Protein AF-A0A529K2Z7-F1 (afdb_monomer_lite)

pLDDT: mean 95.53, std 3.42, range [77.75, 98.62]

Secondary structure (DSSP, 8-state):
-HHHHHHS---GGG-SEEEE---TTSS--SHHHHHHGGGGHHHHHHHHHHHHTTSEEEEEEE-SS-S--TTSS-PBP-TT----TTBS--GGGGSHHHHHHHHHHHHHHGGG--SEEEES-SSSTT-

Foldseek 3Di:
DLVCCLVPPDPLVPDQADEEEDEQQQPWQDLVSSLCVLVCLLVSLVSCCVRNPPHAYEYDQYFNAACADPPDDGFDDDPPQDRHRRYNAHPPQPHVSLVVSVVSNCVSCVVSPHPYYRYFDPDDRRD

Structure (mmCIF, N/CA/C/O backbone):
data_AF-A0A529K2Z7-F1
#
_entry.id   AF-A0A529K2Z7-F1
#
loop_
_atom_site.group_PDB
_atom_site.id
_atom_site.type_symbol
_atom_site.label_atom_id
_atom_site.label_alt_id
_atom_site.label_comp_id
_atom_site.label_asym_id
_atom_site.label_entity_id
_atom_site.label_seq_id
_atom_site.pdbx_PDB_ins_code
_atom_site.Cartn_x
_atom_site.Cartn_y
_atom_site.Cartn_z
_atom_site.occupancy
_atom_site.B_iso_or_equiv
_atom_site.auth_seq_id
_atom_site.auth_comp_id
_atom_site.auth_asym_id
_atom_site.auth_atom_id
_atom_site.pdbx_PDB_model_num
ATOM 1 N N . TYR A 1 1 ? -7.316 1.464 -3.387 1.00 91.75 1 TYR A N 1
ATOM 2 C CA . TYR A 1 1 ? -6.305 2.508 -3.127 1.00 91.75 1 TYR A CA 1
ATOM 3 C C . TYR A 1 1 ? -6.781 3.443 -2.036 1.00 91.75 1 TYR A C 1
ATOM 5 O O . TYR A 1 1 ? -7.942 3.838 -2.078 1.00 91.75 1 TYR A O 1
ATOM 13 N N . PHE A 1 2 ? -5.905 3.813 -1.095 1.00 96.06 2 PHE A N 1
ATOM 14 C CA . PHE A 1 2 ? -6.251 4.741 -0.007 1.00 96.06 2 PHE A CA 1
ATOM 15 C C . PHE A 1 2 ? -6.815 6.081 -0.505 1.00 96.06 2 PHE A C 1
ATOM 17 O O . PHE A 1 2 ? -7.771 6.579 0.075 1.00 96.06 2 PHE A O 1
ATOM 24 N N . THR A 1 3 ? -6.290 6.638 -1.601 1.00 94.62 3 THR A N 1
ATOM 25 C CA . THR A 1 3 ? -6.767 7.920 -2.149 1.00 94.62 3 THR A CA 1
ATOM 26 C C . THR A 1 3 ? -8.273 7.922 -2.416 1.00 94.62 3 THR A C 1
ATOM 28 O O . THR A 1 3 ? -8.958 8.869 -2.041 1.00 94.62 3 THR A O 1
ATOM 31 N N . GLU A 1 4 ? -8.804 6.843 -2.995 1.00 93.88 4 GLU A N 1
ATOM 32 C CA . GLU A 1 4 ? -10.239 6.718 -3.261 1.00 93.88 4 GLU A CA 1
ATOM 33 C C . GLU A 1 4 ? -11.035 6.490 -1.975 1.00 93.88 4 GLU A C 1
ATOM 35 O O . GLU A 1 4 ? -12.067 7.127 -1.798 1.00 93.88 4 GLU A O 1
ATOM 40 N N . LEU A 1 5 ? -10.526 5.674 -1.042 1.00 95.25 5 LEU A N 1
ATOM 41 C CA . LEU A 1 5 ? -11.146 5.490 0.278 1.00 95.25 5 LEU A CA 1
ATOM 42 C C . LEU A 1 5 ? -11.254 6.822 1.044 1.00 95.25 5 LEU A C 1
ATOM 44 O O . LEU A 1 5 ? -12.271 7.106 1.669 1.00 95.25 5 LEU A O 1
ATOM 48 N N . ASN A 1 6 ? -10.216 7.659 0.974 1.00 96.44 6 ASN A N 1
ATOM 49 C CA . ASN A 1 6 ? -10.177 8.951 1.652 1.00 96.44 6 ASN A CA 1
ATOM 50 C C . ASN A 1 6 ? -11.123 9.982 1.007 1.00 96.44 6 ASN A C 1
ATOM 52 O O . ASN A 1 6 ? -11.694 10.812 1.716 1.00 96.44 6 ASN A O 1
ATOM 56 N N . ARG A 1 7 ? -11.297 9.928 -0.323 1.00 95.06 7 ARG A N 1
ATOM 57 C CA . ARG A 1 7 ? -12.145 10.855 -1.096 1.00 95.06 7 ARG A CA 1
ATOM 58 C C . ARG A 1 7 ? -13.623 10.454 -1.126 1.00 95.06 7 ARG A C 1
ATOM 60 O O . ARG A 1 7 ? -14.478 11.330 -1.092 1.00 95.06 7 ARG A O 1
ATOM 67 N N . LYS A 1 8 ? -13.928 9.155 -1.200 1.00 93.19 8 LYS A N 1
ATOM 68 C CA . LYS A 1 8 ? -15.283 8.600 -1.384 1.00 93.19 8 LYS A CA 1
ATOM 69 C C . LYS A 1 8 ? -15.732 7.861 -0.128 1.00 93.19 8 LYS A C 1
ATOM 71 O O . LYS A 1 8 ? -15.855 6.638 -0.107 1.00 93.19 8 LYS A O 1
ATOM 76 N N . ARG A 1 9 ? -15.920 8.624 0.945 1.00 93.00 9 ARG A N 1
ATOM 77 C CA . ARG A 1 9 ? -16.302 8.094 2.257 1.00 93.00 9 ARG A CA 1
ATOM 78 C C . ARG A 1 9 ? -17.748 7.607 2.221 1.00 93.00 9 ARG A C 1
ATOM 80 O O . ARG A 1 9 ? -18.604 8.244 1.615 1.00 93.00 9 ARG A O 1
ATOM 87 N N . VAL A 1 10 ? -18.005 6.506 2.911 1.00 92.69 10 VAL A N 1
ATOM 88 C CA . VAL A 1 10 ? -19.347 5.952 3.122 1.00 92.69 10 VAL A CA 1
ATOM 89 C C . VAL A 1 10 ? -19.628 5.891 4.627 1.00 92.69 10 VAL A C 1
ATOM 91 O O . VAL A 1 10 ? -18.668 5.883 5.405 1.00 92.69 10 VAL A O 1
ATOM 94 N N . PRO A 1 11 ? -20.900 5.860 5.063 1.00 93.81 11 PRO A N 1
ATOM 95 C CA . PRO A 1 11 ? -21.232 5.737 6.481 1.00 93.81 11 PRO A CA 1
ATOM 96 C C . PRO A 1 11 ? -20.594 4.488 7.102 1.00 93.81 11 PRO A C 1
ATOM 98 O O . PRO A 1 11 ? -20.820 3.371 6.638 1.00 93.81 11 PRO A O 1
ATOM 101 N N . ALA A 1 12 ? -19.792 4.677 8.154 1.00 93.75 12 ALA A N 1
ATOM 102 C CA . ALA A 1 12 ? -19.023 3.598 8.774 1.00 93.75 12 ALA A CA 1
ATOM 103 C C . ALA A 1 12 ? -19.919 2.518 9.402 1.00 93.75 12 ALA A C 1
ATOM 105 O O . ALA A 1 12 ? -19.551 1.344 9.409 1.00 93.75 12 ALA A O 1
ATOM 106 N N . ASP A 1 13 ? -21.099 2.893 9.898 1.00 94.38 13 ASP A N 1
ATOM 107 C CA . ASP A 1 13 ? -22.022 1.986 10.591 1.00 94.38 13 ASP A CA 1
ATOM 108 C C . ASP A 1 13 ? -22.549 0.857 9.700 1.00 94.38 13 ASP A C 1
ATOM 110 O O . ASP A 1 13 ? -22.906 -0.198 10.210 1.00 94.38 13 ASP A O 1
ATOM 114 N N . LEU A 1 14 ? -22.505 1.039 8.377 1.00 95.38 14 LEU A N 1
ATOM 115 C CA . LEU A 1 14 ? -22.924 0.045 7.385 1.00 95.38 14 LEU A CA 1
ATOM 116 C C . LEU A 1 14 ? -21.808 -0.932 6.982 1.00 95.38 14 LEU A C 1
ATOM 118 O O . LEU A 1 14 ? -22.037 -1.811 6.156 1.00 95.38 14 LEU A O 1
ATOM 122 N N . LEU A 1 15 ? -20.591 -0.749 7.501 1.00 96.69 15 LEU A N 1
ATOM 123 C CA . LEU A 1 15 ? -19.429 -1.562 7.151 1.00 96.69 15 LEU A CA 1
ATOM 124 C C . LEU A 1 15 ? -19.090 -2.550 8.267 1.00 96.69 15 LEU A C 1
ATOM 126 O O . LEU A 1 15 ? -18.946 -2.148 9.427 1.00 96.69 15 LEU A O 1
ATOM 130 N N . ASP A 1 16 ? -18.843 -3.805 7.898 1.00 96.81 16 ASP A N 1
ATOM 131 C CA . ASP A 1 16 ? -18.233 -4.798 8.791 1.00 96.81 16 ASP A CA 1
ATOM 132 C C . ASP A 1 16 ? -16.738 -4.509 8.996 1.00 96.81 16 ASP A C 1
ATOM 134 O O . ASP A 1 16 ? -16.213 -4.597 10.105 1.00 96.81 16 ASP A O 1
ATOM 138 N N . PHE A 1 17 ? -16.050 -4.104 7.925 1.00 97.31 17 PHE A N 1
ATOM 139 C CA . PHE A 1 17 ? -14.642 -3.715 7.939 1.00 97.31 17 PHE A CA 1
ATOM 140 C C . PHE A 1 17 ? -14.333 -2.680 6.853 1.00 97.31 17 PHE A C 1
ATOM 142 O O . PHE A 1 17 ? -15.054 -2.534 5.865 1.00 97.31 17 PHE A O 1
ATOM 149 N N . VAL A 1 18 ? -13.214 -1.980 7.017 1.00 97.69 18 VAL A N 1
ATOM 150 C CA . VAL A 1 18 ? -12.629 -1.087 6.018 1.00 97.69 18 VAL A CA 1
ATOM 151 C C . VAL A 1 18 ? -11.339 -1.687 5.477 1.00 97.69 18 VAL A C 1
ATOM 153 O O . VAL A 1 18 ? -10.526 -2.254 6.213 1.00 97.69 18 VAL A O 1
ATOM 156 N N . THR A 1 19 ? -11.129 -1.549 4.169 1.00 97.50 19 THR A N 1
ATOM 157 C CA . THR A 1 19 ? -9.881 -1.968 3.544 1.00 97.50 19 THR A CA 1
ATOM 158 C C . THR A 1 19 ? -9.424 -1.042 2.434 1.00 97.50 19 THR A C 1
ATOM 160 O O . THR A 1 19 ? -10.213 -0.368 1.771 1.00 97.50 19 THR A O 1
ATOM 163 N N . HIS A 1 20 ? -8.114 -1.013 2.227 1.00 97.12 20 HIS A N 1
ATOM 164 C CA . HIS A 1 20 ? -7.491 -0.433 1.051 1.00 97.12 20 HIS A CA 1
ATOM 165 C C . HIS A 1 20 ? -6.169 -1.142 0.761 1.00 97.12 20 HIS A C 1
ATOM 167 O O . HIS A 1 20 ? -5.693 -1.970 1.529 1.00 97.12 20 HIS A O 1
ATOM 173 N N . CYS A 1 21 ? -5.567 -0.787 -0.364 1.00 96.00 21 CYS A N 1
ATOM 174 C CA . CYS A 1 21 ? -4.220 -1.184 -0.724 1.00 96.00 21 CYS A CA 1
ATOM 175 C C . CYS A 1 21 ? -3.407 0.051 -1.113 1.00 96.00 21 CYS A C 1
ATOM 177 O O . CYS A 1 21 ? -3.959 1.127 -1.400 1.00 96.00 21 CYS A O 1
ATOM 179 N N . THR A 1 22 ? -2.098 -0.140 -1.177 1.00 96.06 22 THR A N 1
ATOM 180 C CA . THR A 1 22 ? -1.126 0.839 -1.657 1.00 96.06 22 THR A CA 1
ATOM 181 C C . THR A 1 22 ? -0.324 0.244 -2.816 1.00 96.06 22 THR A C 1
ATOM 183 O O . THR A 1 22 ? -0.258 -0.972 -2.998 1.00 96.06 22 THR A O 1
ATOM 186 N N . CYS A 1 23 ? 0.259 1.122 -3.626 1.00 96.06 23 CYS A N 1
ATOM 187 C CA . CYS A 1 23 ? 1.206 0.775 -4.677 1.00 96.06 23 CYS A CA 1
ATOM 188 C C . CYS A 1 23 ? 2.270 1.877 -4.687 1.00 96.06 23 CYS A C 1
ATOM 190 O O . CYS A 1 23 ? 1.903 3.046 -4.840 1.00 96.06 23 CYS A O 1
ATOM 192 N N . PRO A 1 24 ? 3.556 1.559 -4.491 1.00 97.19 24 PRO A N 1
ATOM 193 C CA . PRO A 1 24 ? 4.589 2.574 -4.349 1.00 97.19 24 PRO A CA 1
ATOM 194 C C . PRO A 1 24 ? 5.023 3.176 -5.691 1.00 97.19 24 PRO A C 1
ATOM 196 O O . PRO A 1 24 ? 5.677 4.212 -5.692 1.00 97.19 24 PRO A O 1
ATOM 199 N N . ILE A 1 25 ? 4.637 2.577 -6.829 1.00 97.12 25 ILE A N 1
ATOM 200 C CA . ILE A 1 25 ? 5.073 3.021 -8.161 1.00 97.12 25 ILE A CA 1
ATOM 201 C C . ILE A 1 25 ? 4.050 3.870 -8.926 1.00 97.12 25 ILE A C 1
ATOM 203 O O . ILE A 1 25 ? 4.078 3.912 -10.151 1.00 97.12 25 ILE A O 1
ATOM 207 N N . VAL A 1 26 ? 3.105 4.537 -8.255 1.00 95.62 26 VAL A N 1
ATOM 208 C CA . VAL A 1 26 ? 2.082 5.344 -8.959 1.00 95.62 26 VAL A CA 1
ATOM 209 C C . VAL A 1 26 ? 2.714 6.505 -9.744 1.00 95.62 26 VAL A C 1
ATOM 211 O O . VAL A 1 26 ? 2.277 6.785 -10.856 1.00 95.62 26 VAL A O 1
ATOM 214 N N . HIS A 1 27 ? 3.746 7.156 -9.194 1.00 94.38 27 HIS A N 1
ATOM 215 C CA . HIS A 1 27 ? 4.348 8.367 -9.778 1.00 94.38 27 HIS A CA 1
ATOM 216 C C . HIS A 1 27 ? 5.824 8.210 -10.166 1.00 94.38 27 HIS A C 1
ATOM 218 O O . HIS A 1 27 ? 6.246 8.757 -11.180 1.00 94.38 27 HIS A O 1
ATOM 224 N N . ALA A 1 28 ? 6.595 7.447 -9.393 1.00 97.62 28 ALA A N 1
ATOM 225 C CA . ALA A 1 28 ? 8.019 7.194 -9.605 1.00 97.62 28 ALA A CA 1
ATOM 226 C C . ALA A 1 28 ? 8.316 5.710 -9.373 1.00 97.62 28 ALA A C 1
ATOM 228 O O . ALA A 1 28 ? 7.521 5.019 -8.747 1.00 97.62 28 ALA A O 1
ATOM 229 N N . ALA A 1 29 ? 9.432 5.202 -9.892 1.00 97.69 29 ALA A N 1
ATOM 230 C CA . ALA A 1 29 ? 9.759 3.780 -9.786 1.00 97.69 29 ALA A CA 1
ATOM 231 C C . ALA A 1 29 ? 11.233 3.501 -9.473 1.00 97.69 29 ALA A C 1
ATOM 233 O O . ALA A 1 29 ? 11.620 2.334 -9.458 1.00 97.69 29 ALA A O 1
ATOM 234 N N . ASP A 1 30 ? 12.056 4.513 -9.195 1.00 97.81 30 ASP A N 1
ATOM 235 C CA . ASP A 1 30 ? 13.396 4.291 -8.651 1.00 97.81 30 ASP A CA 1
ATOM 236 C C . ASP A 1 30 ? 13.332 3.675 -7.237 1.00 97.81 30 ASP A C 1
ATOM 238 O O . ASP A 1 30 ? 12.270 3.575 -6.618 1.00 97.81 30 ASP A O 1
ATOM 242 N N . ASP A 1 31 ? 14.464 3.175 -6.750 1.00 98.06 31 ASP A N 1
ATOM 243 C CA . ASP A 1 31 ? 14.524 2.430 -5.488 1.00 98.06 31 ASP A CA 1
ATOM 244 C C . ASP A 1 31 ? 14.264 3.307 -4.267 1.00 98.06 31 ASP A C 1
ATOM 246 O O . ASP A 1 31 ? 13.580 2.872 -3.337 1.00 98.06 31 ASP A O 1
ATOM 250 N N . LEU A 1 32 ? 14.771 4.541 -4.282 1.00 98.25 32 LEU A N 1
ATOM 251 C CA . LEU A 1 32 ? 14.616 5.462 -3.166 1.00 98.25 32 LEU A CA 1
ATOM 252 C C . LEU A 1 32 ? 13.150 5.871 -3.022 1.00 98.25 32 LEU A C 1
ATOM 254 O O . LEU A 1 32 ? 12.588 5.712 -1.938 1.00 98.25 32 LEU A O 1
ATOM 258 N N . SER A 1 33 ? 12.508 6.278 -4.120 1.00 98.25 33 SER A N 1
ATOM 259 C CA . SER A 1 33 ? 11.088 6.651 -4.130 1.00 98.25 33 SER A CA 1
ATOM 260 C C . SER A 1 33 ? 10.190 5.522 -3.618 1.00 98.25 33 SER A C 1
ATOM 262 O O . SER A 1 33 ? 9.256 5.757 -2.847 1.00 98.25 33 SER A O 1
ATOM 264 N N . VAL A 1 34 ? 10.479 4.269 -3.995 1.00 98.38 34 VAL A N 1
ATOM 265 C CA . VAL A 1 34 ? 9.694 3.122 -3.519 1.00 98.38 34 VAL A CA 1
ATOM 266 C C . VAL A 1 34 ? 9.865 2.906 -2.017 1.00 98.38 34 VAL A C 1
ATOM 268 O O . VAL A 1 34 ? 8.867 2.685 -1.329 1.00 98.38 34 VAL A O 1
ATOM 271 N N . MET A 1 35 ? 11.080 3.004 -1.477 1.00 98.50 35 MET A N 1
ATOM 272 C CA . MET A 1 35 ? 11.295 2.855 -0.031 1.00 98.50 35 MET A CA 1
ATOM 273 C C . MET A 1 35 ? 10.695 4.016 0.771 1.00 98.50 35 MET A C 1
ATOM 275 O O . MET A 1 35 ? 10.094 3.781 1.819 1.00 98.50 35 MET A O 1
ATOM 279 N N . GLN A 1 36 ? 10.771 5.245 0.258 1.00 98.44 36 GLN A N 1
ATOM 280 C CA . GLN A 1 36 ? 10.180 6.430 0.892 1.00 98.44 36 GLN A CA 1
ATOM 281 C C . GLN A 1 36 ? 8.655 6.338 1.024 1.00 98.44 36 GLN A C 1
ATOM 283 O O . GLN A 1 36 ? 8.085 6.894 1.960 1.00 98.44 36 GLN A O 1
ATOM 288 N N . SER A 1 37 ? 7.975 5.563 0.168 1.00 98.00 37 SER A N 1
ATOM 289 C CA . SER A 1 37 ? 6.527 5.327 0.302 1.00 98.00 37 SER A CA 1
ATOM 290 C C . SER A 1 37 ? 6.115 4.762 1.674 1.00 98.00 37 SER A C 1
ATOM 292 O O . SER A 1 37 ? 4.986 4.985 2.118 1.00 98.00 37 SER A O 1
ATOM 294 N N . LEU A 1 38 ? 7.027 4.075 2.374 1.00 98.56 38 LEU A N 1
ATOM 295 C CA . LEU A 1 38 ? 6.793 3.532 3.714 1.00 98.56 38 LEU A CA 1
ATOM 296 C C . LEU A 1 38 ? 6.548 4.630 4.760 1.00 98.56 38 LEU A C 1
ATOM 298 O O .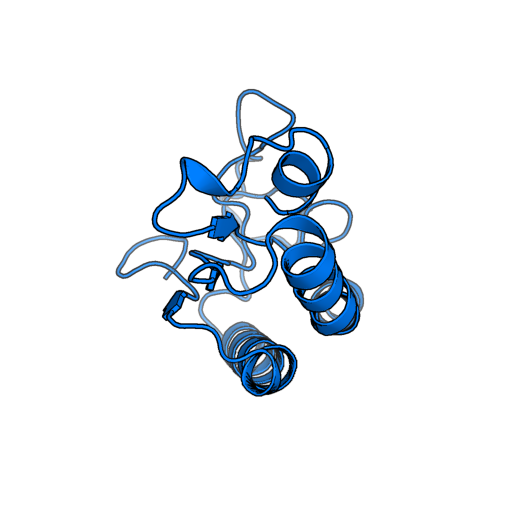 LEU A 1 38 ? 5.846 4.396 5.747 1.00 98.56 38 LEU A O 1
ATOM 302 N N . GLU A 1 39 ? 7.089 5.832 4.551 1.00 98.50 39 GLU A N 1
ATOM 303 C CA . GLU A 1 39 ? 6.929 6.969 5.464 1.00 98.50 39 GLU A CA 1
ATOM 304 C C . GLU A 1 39 ? 5.489 7.483 5.512 1.00 98.50 39 GLU A C 1
ATOM 306 O O . GLU A 1 39 ? 5.055 7.996 6.541 1.00 98.50 39 GLU A O 1
ATOM 311 N N . ALA A 1 40 ? 4.715 7.278 4.443 1.00 98.19 40 ALA A N 1
ATOM 312 C CA . ALA A 1 40 ? 3.316 7.685 4.388 1.00 98.19 40 ALA A CA 1
ATOM 313 C C . ALA A 1 40 ? 2.386 6.763 5.198 1.00 98.19 40 ALA A C 1
ATOM 315 O O . ALA A 1 40 ? 1.285 7.175 5.571 1.00 98.19 40 ALA A O 1
ATOM 316 N N . LEU A 1 41 ? 2.794 5.517 5.474 1.00 98.56 41 LEU A N 1
ATOM 317 C CA . LEU A 1 41 ? 1.908 4.494 6.042 1.00 98.56 41 LEU A CA 1
ATOM 318 C C . LEU A 1 41 ? 1.299 4.876 7.402 1.00 98.56 41 LEU A C 1
ATOM 320 O O . LEU A 1 41 ? 0.086 4.709 7.534 1.00 98.56 41 LEU A O 1
ATOM 324 N N . PRO A 1 42 ? 2.047 5.441 8.373 1.00 98.38 42 PRO A N 1
ATOM 325 C CA . PRO A 1 42 ? 1.463 5.870 9.646 1.00 98.38 42 PRO A CA 1
ATOM 326 C C . PRO A 1 42 ? 0.403 6.970 9.487 1.00 98.38 42 PRO A C 1
ATOM 328 O O . PRO A 1 42 ? -0.609 6.970 10.182 1.00 98.38 42 PRO A O 1
ATOM 331 N N . PHE A 1 43 ? 0.590 7.890 8.536 1.00 98.50 43 PHE A N 1
ATOM 332 C CA . PHE A 1 43 ? -0.378 8.959 8.264 1.00 98.50 43 PHE A CA 1
ATOM 333 C C . PHE A 1 43 ? -1.633 8.424 7.569 1.00 98.50 43 PHE A C 1
ATOM 335 O O . PHE A 1 43 ? -2.755 8.838 7.876 1.00 98.50 43 PHE A O 1
ATOM 342 N N . ILE A 1 44 ? -1.453 7.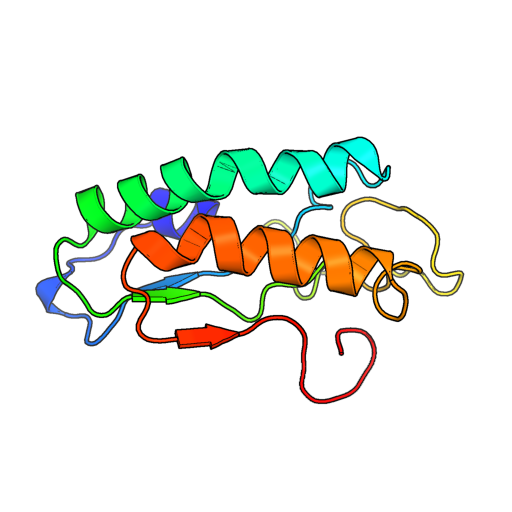467 6.656 1.00 98.50 44 ILE A N 1
ATOM 343 C CA . ILE A 1 44 ? -2.550 6.757 5.996 1.00 98.50 44 ILE A CA 1
ATOM 344 C C . ILE A 1 44 ? -3.390 6.010 7.036 1.00 98.50 44 ILE A C 1
ATOM 346 O O . ILE A 1 44 ? -4.612 6.155 7.059 1.00 98.50 44 ILE A O 1
ATOM 350 N N . THR A 1 45 ? -2.760 5.230 7.918 1.00 98.44 45 THR A N 1
ATOM 351 C CA . THR A 1 45 ? -3.486 4.452 8.927 1.00 98.44 45 THR A CA 1
ATOM 352 C C . THR A 1 45 ? -4.169 5.340 9.963 1.00 98.44 45 THR A C 1
ATOM 354 O O . THR A 1 45 ? -5.330 5.080 10.287 1.00 98.44 45 THR A O 1
ATOM 357 N N . ALA A 1 46 ? -3.522 6.423 10.404 1.00 98.31 46 ALA A N 1
ATOM 358 C CA . ALA A 1 46 ? -4.140 7.425 11.271 1.00 98.31 46 ALA A CA 1
ATOM 359 C C . ALA A 1 46 ? -5.375 8.064 10.616 1.00 98.31 46 ALA A C 1
ATOM 361 O O . ALA A 1 46 ? -6.414 8.201 11.258 1.00 98.31 46 ALA A O 1
ATOM 362 N N . SER A 1 47 ? -5.304 8.377 9.318 1.00 98.31 47 SER A N 1
ATOM 363 C CA . SER A 1 47 ? -6.442 8.927 8.573 1.00 98.31 47 SER A CA 1
ATOM 364 C C . SER A 1 47 ? -7.610 7.944 8.499 1.00 98.31 47 SER A C 1
ATOM 366 O O . SER A 1 47 ? -8.753 8.334 8.720 1.00 98.31 47 SER A O 1
ATOM 368 N N . VAL A 1 48 ? -7.347 6.657 8.236 1.00 98.00 48 VAL A N 1
ATOM 369 C CA . VAL A 1 48 ? -8.405 5.629 8.243 1.00 98.00 48 VAL A CA 1
ATOM 370 C C . VAL A 1 48 ? -9.068 5.544 9.618 1.00 98.00 48 VAL A C 1
ATOM 372 O O . VAL A 1 48 ? -10.294 5.510 9.688 1.00 98.00 48 VAL A O 1
ATOM 375 N N . ARG A 1 49 ? -8.287 5.577 10.705 1.00 97.06 49 ARG A N 1
ATOM 376 C CA . ARG A 1 49 ? -8.826 5.581 12.076 1.00 97.06 49 ARG A CA 1
ATOM 377 C C . ARG A 1 49 ? -9.640 6.835 12.381 1.00 97.06 49 ARG A C 1
ATOM 379 O O . ARG A 1 49 ? -10.695 6.723 12.989 1.00 97.06 49 ARG A O 1
ATOM 386 N N . ALA A 1 50 ? -9.209 8.003 11.918 1.00 97.25 50 ALA A N 1
ATOM 387 C CA . ALA A 1 50 ? -9.971 9.237 12.087 1.00 97.25 50 ALA A CA 1
ATOM 388 C C . ALA A 1 50 ? -11.317 9.210 11.336 1.00 97.25 50 ALA A C 1
ATOM 390 O O . ALA A 1 50 ? -12.289 9.793 11.805 1.00 97.25 50 ALA A O 1
ATOM 391 N N . ILE A 1 51 ? -11.385 8.536 10.183 1.00 96.69 51 ILE A N 1
ATOM 392 C CA . ILE A 1 51 ? -12.591 8.493 9.339 1.00 96.69 51 ILE A CA 1
ATOM 393 C C . ILE A 1 51 ? -13.560 7.384 9.770 1.00 96.69 51 ILE A C 1
ATOM 395 O O . ILE A 1 51 ? -14.766 7.607 9.798 1.00 96.69 51 ILE A O 1
ATOM 399 N N . PHE A 1 52 ? -13.050 6.190 10.078 1.00 97.19 52 PHE A N 1
ATOM 400 C CA . PHE A 1 52 ? -13.860 4.988 10.322 1.00 97.19 52 PHE A CA 1
ATOM 401 C C . PHE A 1 52 ? -13.799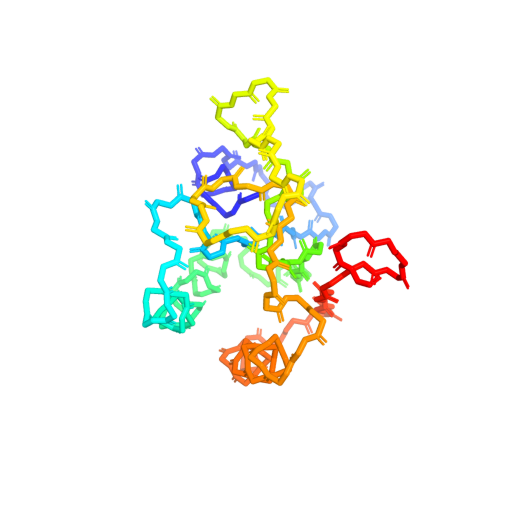 4.496 11.777 1.00 97.19 52 PHE A C 1
ATOM 403 O O . PHE A 1 52 ? -14.354 3.446 12.102 1.00 97.19 52 PHE A O 1
ATOM 410 N N . GLY A 1 53 ? -13.128 5.237 12.663 1.00 95.25 53 GLY A N 1
ATOM 411 C CA . GLY A 1 53 ? -13.051 4.939 14.089 1.00 95.25 53 GLY A CA 1
ATOM 412 C C . GLY A 1 53 ? -12.495 3.534 14.379 1.00 95.25 53 GLY A C 1
ATOM 413 O O . GLY A 1 53 ? -11.465 3.138 13.812 1.00 95.25 53 GLY A O 1
ATOM 414 N N . PRO A 1 54 ? -13.155 2.759 15.262 1.00 95.06 54 PRO A N 1
ATOM 415 C CA . PRO A 1 54 ? -12.681 1.445 15.685 1.00 95.06 54 PRO A CA 1
ATOM 416 C C . PRO A 1 54 ? -13.021 0.313 14.703 1.00 95.06 54 PRO A C 1
ATOM 418 O O . PRO A 1 54 ? -12.749 -0.842 15.024 1.00 95.06 54 PRO A O 1
ATOM 421 N N . LYS A 1 55 ? -13.605 0.600 13.526 1.00 97.25 55 LYS A N 1
ATOM 422 C CA . LYS A 1 55 ? -13.977 -0.437 12.550 1.00 97.25 55 LYS A CA 1
ATOM 423 C C . LYS A 1 55 ? -12.802 -1.363 12.240 1.00 97.25 55 LYS A C 1
ATOM 425 O O . LYS A 1 55 ? -11.640 -0.935 12.195 1.00 97.25 55 LYS A O 1
ATOM 430 N N . HIS A 1 56 ? -13.121 -2.636 12.015 1.00 97.75 56 HIS A N 1
ATOM 431 C CA . HIS A 1 56 ? -12.144 -3.632 11.601 1.00 97.75 56 HIS A CA 1
ATOM 432 C C . HIS A 1 56 ? -11.386 -3.125 10.379 1.00 97.75 56 HIS A C 1
ATOM 434 O O . HIS A 1 56 ? -11.988 -2.635 9.426 1.00 97.75 56 HIS A O 1
ATOM 440 N N . TYR A 1 57 ? -10.059 -3.173 10.434 1.00 98.12 57 TYR A N 1
ATOM 441 C CA . TYR A 1 57 ? -9.211 -2.501 9.460 1.00 98.12 57 TYR A CA 1
ATOM 442 C C . TYR A 1 57 ? -8.199 -3.478 8.878 1.00 98.12 57 TYR A C 1
ATOM 444 O O . TYR A 1 57 ? -7.397 -4.076 9.598 1.00 98.12 57 TYR A O 1
ATOM 452 N N . ARG A 1 58 ? -8.250 -3.623 7.554 1.00 98.50 58 ARG A N 1
ATOM 453 C CA . ARG A 1 58 ? -7.413 -4.526 6.766 1.00 98.50 58 ARG A CA 1
ATOM 454 C C . ARG A 1 58 ? -6.668 -3.757 5.686 1.00 98.50 58 ARG A C 1
ATOM 456 O O . ARG A 1 58 ? -7.201 -2.803 5.120 1.00 98.50 58 ARG A O 1
ATOM 463 N N . ILE A 1 59 ? -5.475 -4.206 5.326 1.00 98.38 59 ILE A N 1
ATOM 464 C CA . ILE A 1 59 ? -4.731 -3.661 4.188 1.00 98.38 59 ILE A CA 1
ATOM 465 C C . ILE A 1 59 ? -4.383 -4.788 3.225 1.00 98.38 59 ILE A C 1
ATOM 467 O O . ILE A 1 59 ? -3.772 -5.770 3.633 1.00 98.38 59 ILE A O 1
ATOM 471 N N . GLY A 1 60 ? -4.692 -4.603 1.944 1.00 96.12 60 GLY A N 1
ATOM 472 C CA . GLY A 1 60 ? -4.110 -5.387 0.864 1.00 96.12 60 GLY A CA 1
ATOM 473 C C . GLY A 1 60 ? -5.089 -5.853 -0.220 1.00 96.12 60 GLY A C 1
ATOM 474 O O . GLY A 1 60 ? -6.268 -5.500 -0.195 1.00 96.12 60 GLY A O 1
ATOM 475 N N . PRO A 1 61 ? -4.588 -6.621 -1.207 1.00 94.62 61 PRO A N 1
ATOM 476 C CA . PRO A 1 61 ? -3.167 -6.902 -1.422 1.00 94.62 61 PRO A CA 1
ATOM 477 C C . PRO A 1 61 ? -2.404 -5.637 -1.850 1.00 94.62 61 PRO A C 1
ATOM 479 O O . PRO A 1 61 ? -2.821 -4.954 -2.791 1.00 94.62 61 PRO A O 1
ATOM 482 N N . SER A 1 62 ? -1.309 -5.316 -1.153 1.00 96.50 62 SER A N 1
ATOM 483 C CA . SER A 1 62 ? -0.387 -4.230 -1.525 1.00 96.50 62 SER A CA 1
ATOM 484 C C . SER A 1 62 ? 0.881 -4.816 -2.141 1.00 96.50 62 SER A C 1
ATOM 486 O O . SER A 1 62 ? 1.466 -5.761 -1.610 1.00 96.50 62 SER A O 1
ATOM 488 N N . THR A 1 63 ? 1.292 -4.264 -3.279 1.00 96.56 63 THR A N 1
ATOM 489 C CA . THR A 1 63 ? 2.349 -4.808 -4.143 1.00 96.56 63 THR A CA 1
ATOM 490 C C . THR A 1 63 ? 3.216 -3.682 -4.692 1.00 96.56 63 THR A C 1
ATOM 492 O O . THR A 1 63 ? 2.749 -2.546 -4.793 1.00 96.56 63 THR A O 1
ATOM 495 N N . ILE A 1 64 ? 4.469 -3.979 -5.062 1.00 96.75 64 ILE A N 1
ATOM 496 C CA . ILE A 1 64 ? 5.332 -2.994 -5.730 1.00 96.75 64 ILE A CA 1
ATOM 497 C C . ILE A 1 64 ? 4.782 -2.705 -7.123 1.00 96.75 64 ILE A C 1
ATOM 499 O O . ILE A 1 64 ? 4.510 -1.552 -7.432 1.00 96.75 64 ILE A O 1
ATOM 503 N N . ALA A 1 65 ? 4.571 -3.743 -7.936 1.00 96.00 65 ALA A N 1
ATOM 504 C CA . ALA A 1 65 ? 3.927 -3.614 -9.236 1.00 96.00 65 ALA A CA 1
ATOM 505 C C . ALA A 1 65 ? 2.457 -3.214 -9.065 1.00 96.00 65 ALA A C 1
ATOM 507 O O . ALA A 1 65 ? 1.796 -3.580 -8.091 1.00 96.00 65 ALA A O 1
ATOM 508 N N . MET A 1 66 ? 1.927 -2.465 -10.022 1.00 95.62 66 MET A N 1
ATOM 509 C CA . MET A 1 66 ? 0.553 -1.992 -9.996 1.00 95.62 66 MET A CA 1
ATOM 510 C C . MET A 1 66 ? -0.396 -3.107 -10.447 1.00 95.62 66 MET A C 1
ATOM 512 O O . MET A 1 66 ? -0.403 -3.488 -11.612 1.00 95.62 66 MET A O 1
ATOM 516 N N . ARG A 1 67 ? -1.235 -3.604 -9.531 1.00 93.25 67 ARG A N 1
ATOM 517 C CA . ARG A 1 67 ? -2.240 -4.643 -9.835 1.00 93.25 67 ARG A CA 1
ATOM 518 C C . ARG A 1 67 ? -3.441 -4.113 -10.616 1.00 93.25 67 ARG A C 1
ATOM 520 O O . ARG A 1 67 ? -4.024 -4.813 -11.432 1.00 93.25 67 ARG A O 1
ATOM 527 N N . GLN A 1 68 ? -3.835 -2.879 -10.327 1.00 91.94 68 GLN A N 1
ATOM 528 C CA . GLN A 1 68 ? -4.974 -2.209 -10.945 1.00 91.94 68 GLN A CA 1
ATOM 529 C C . GLN A 1 68 ? -4.689 -0.715 -10.998 1.00 91.94 68 GLN A C 1
ATOM 531 O O . GLN A 1 68 ? -4.169 -0.163 -10.029 1.00 91.94 68 GLN A O 1
ATOM 536 N N . ASN A 1 69 ? -5.060 -0.055 -12.090 1.00 92.56 69 ASN A N 1
ATOM 537 C CA . ASN A 1 69 ? -4.994 1.395 -12.198 1.00 92.56 69 ASN A CA 1
ATOM 538 C C . ASN A 1 69 ? -6.327 2.003 -11.714 1.00 92.56 69 ASN A C 1
ATOM 540 O O . ASN A 1 69 ? -7.346 1.788 -12.363 1.00 92.56 69 ASN A O 1
ATOM 544 N N . PRO A 1 70 ? -6.371 2.741 -10.589 1.00 85.12 70 PRO A N 1
ATOM 545 C CA . PRO A 1 70 ? -7.612 3.349 -10.104 1.00 85.12 70 PRO A CA 1
ATOM 546 C 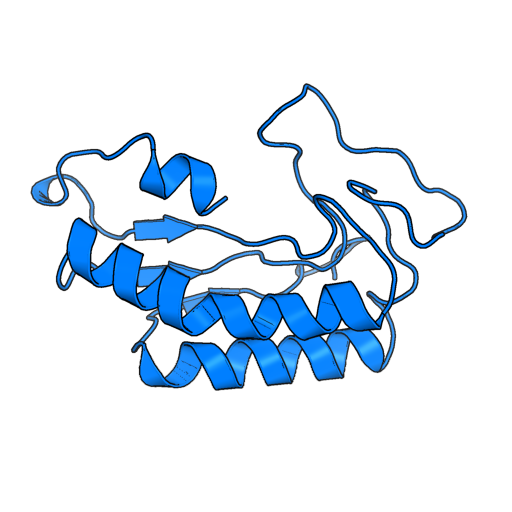C . PRO A 1 70 ? -8.020 4.595 -10.907 1.00 85.12 70 PRO A C 1
ATOM 548 O O . PRO A 1 70 ? -9.111 5.116 -10.699 1.00 85.12 70 PRO A O 1
ATOM 551 N N . TYR A 1 71 ? -7.148 5.082 -11.796 1.00 84.62 71 TYR A N 1
ATOM 552 C CA . TYR A 1 71 ? -7.313 6.334 -12.536 1.00 84.62 71 TYR A CA 1
ATOM 553 C C . TYR A 1 71 ? -7.395 6.130 -14.057 1.00 84.62 71 TYR A C 1
ATOM 555 O O . TYR A 1 71 ? -7.421 7.102 -14.805 1.00 84.62 71 TYR A O 1
ATOM 563 N N . GLY A 1 72 ? -7.408 4.886 -14.539 1.00 86.31 72 GLY A N 1
ATOM 564 C CA . GLY A 1 72 ? -7.443 4.572 -15.966 1.00 86.31 72 GLY A CA 1
ATOM 565 C C . GLY A 1 72 ? -7.874 3.132 -16.228 1.00 86.31 72 GLY A C 1
ATOM 566 O O . GLY A 1 72 ? -8.013 2.342 -15.300 1.00 86.31 72 GLY A O 1
ATOM 567 N N . GLY A 1 73 ? -8.080 2.784 -17.499 1.00 91.00 73 GLY A N 1
ATOM 568 C CA . GLY A 1 73 ? -8.615 1.470 -17.881 1.00 91.00 73 GLY A CA 1
ATOM 569 C C . GLY A 1 73 ? -7.644 0.295 -17.709 1.00 91.00 73 GLY A C 1
ATOM 570 O O . GLY A 1 73 ? -8.088 -0.844 -17.611 1.00 91.00 73 GLY A O 1
ATOM 571 N N . ALA A 1 74 ? -6.333 0.550 -17.661 1.00 92.94 74 ALA A N 1
ATOM 572 C CA . ALA A 1 74 ? -5.309 -0.487 -17.552 1.00 92.94 74 ALA A CA 1
ATOM 573 C C . ALA A 1 74 ? -4.031 0.021 -16.865 1.00 92.94 74 ALA A C 1
ATOM 575 O O . ALA A 1 74 ? -3.784 1.228 -16.756 1.00 92.94 74 ALA A O 1
ATOM 576 N N . THR A 1 75 ? -3.218 -0.923 -16.402 1.00 96.06 75 THR A N 1
ATOM 577 C CA . THR A 1 75 ? -1.831 -0.714 -15.968 1.00 96.06 75 THR A CA 1
ATOM 578 C C . THR A 1 75 ? -0.895 -0.750 -17.180 1.00 96.06 75 THR A C 1
ATOM 580 O O . THR A 1 75 ? -1.282 -1.197 -18.262 1.00 96.06 75 THR A O 1
ATOM 583 N N . LYS A 1 76 ? 0.334 -0.240 -17.044 1.00 96.00 76 LYS A N 1
ATOM 584 C CA . LYS A 1 76 ? 1.300 -0.254 -18.153 1.00 96.00 76 LYS A CA 1
ATOM 585 C C . LYS A 1 76 ? 1.925 -1.640 -18.285 1.00 96.00 76 LYS A C 1
ATOM 587 O O . LYS A 1 76 ? 2.472 -2.149 -17.311 1.00 96.00 76 LYS A O 1
ATOM 592 N N . ALA A 1 77 ? 1.900 -2.207 -19.489 1.00 95.88 77 ALA A N 1
ATOM 593 C CA . ALA A 1 77 ? 2.615 -3.443 -19.778 1.00 95.88 77 ALA A CA 1
ATOM 594 C C . ALA A 1 77 ? 4.127 -3.241 -19.600 1.00 95.88 77 ALA A C 1
ATOM 596 O O . ALA A 1 77 ? 4.691 -2.260 -20.093 1.00 95.88 77 ALA A O 1
ATOM 597 N N . ASN A 1 78 ? 4.788 -4.175 -18.919 1.00 96.44 78 ASN A N 1
ATOM 598 C CA . ASN A 1 78 ? 6.229 -4.111 -18.682 1.00 96.44 78 ASN A CA 1
ATOM 599 C C . ASN A 1 78 ? 6.914 -5.479 -18.873 1.00 96.44 78 ASN A C 1
ATOM 601 O O . ASN A 1 78 ? 7.405 -6.082 -17.910 1.00 96.44 78 ASN A O 1
ATOM 605 N N . PRO A 1 79 ? 6.962 -6.007 -20.113 1.00 95.38 79 PRO A N 1
ATOM 606 C CA . PRO A 1 79 ? 7.491 -7.346 -20.389 1.00 95.38 79 PRO A CA 1
ATOM 607 C C . PRO A 1 79 ? 8.970 -7.497 -20.005 1.00 95.38 79 PRO A C 1
ATOM 609 O O . PRO A 1 79 ? 9.391 -8.585 -19.623 1.00 95.38 79 PRO A O 1
ATOM 612 N N . HIS A 1 80 ? 9.730 -6.400 -20.030 1.00 95.31 80 HIS A N 1
ATOM 613 C CA . HIS A 1 80 ? 11.155 -6.365 -19.697 1.00 95.31 80 HIS A CA 1
ATOM 614 C C . HIS A 1 80 ? 11.438 -6.075 -18.214 1.00 95.31 80 HIS A C 1
ATOM 616 O O . HIS A 1 80 ? 12.598 -5.933 -17.834 1.00 95.31 80 HIS A O 1
ATOM 622 N N . ARG A 1 81 ? 10.400 -5.988 -17.366 1.00 93.69 81 ARG A N 1
ATOM 623 C CA . ARG A 1 81 ? 10.513 -5.779 -15.908 1.00 93.69 81 ARG A CA 1
ATOM 624 C C . ARG A 1 81 ? 11.349 -4.547 -15.529 1.00 93.69 81 ARG A C 1
ATOM 626 O O . ARG A 1 81 ? 12.069 -4.541 -14.527 1.00 93.69 81 ARG A O 1
ATOM 633 N N . GLN A 1 82 ? 11.234 -3.491 -16.327 1.00 96.25 82 GLN A N 1
ATOM 634 C CA . GLN A 1 82 ? 11.892 -2.210 -16.092 1.00 96.25 82 GLN A CA 1
ATOM 635 C C . GLN A 1 82 ? 11.273 -1.487 -14.889 1.00 96.25 82 GLN A C 1
ATOM 637 O O . GLN A 1 82 ? 10.171 -1.801 -14.445 1.00 96.25 82 GLN A O 1
ATOM 642 N N . ARG A 1 83 ? 11.967 -0.489 -14.350 1.00 96.94 83 ARG A N 1
ATOM 643 C CA . ARG A 1 83 ? 11.445 0.343 -13.260 1.00 96.94 83 ARG A CA 1
ATOM 644 C C . ARG A 1 83 ? 10.605 1.469 -13.847 1.00 96.94 83 ARG A C 1
ATOM 646 O O . ARG A 1 83 ? 11.122 2.538 -14.153 1.00 96.94 83 ARG A O 1
ATOM 653 N N . ILE A 1 84 ? 9.320 1.201 -14.058 1.00 97.00 84 ILE A N 1
ATOM 654 C CA . ILE A 1 84 ? 8.391 2.127 -14.712 1.00 97.00 84 ILE A CA 1
ATOM 655 C C . ILE A 1 84 ? 7.193 2.359 -13.798 1.00 97.00 84 ILE A C 1
ATOM 657 O O . ILE A 1 84 ? 6.598 1.414 -13.285 1.00 97.00 84 ILE A O 1
ATOM 661 N N . ALA A 1 85 ? 6.815 3.624 -13.616 1.00 96.94 85 ALA A N 1
ATOM 662 C CA . ALA A 1 85 ? 5.624 3.967 -12.854 1.00 96.94 85 ALA A CA 1
ATOM 663 C C . ALA A 1 85 ? 4.359 3.360 -13.489 1.00 96.94 85 ALA A C 1
ATOM 665 O O . ALA A 1 85 ? 4.191 3.378 -14.712 1.00 96.94 85 ALA A O 1
ATOM 666 N N . MET A 1 86 ? 3.451 2.873 -12.644 1.00 96.44 86 MET A N 1
ATOM 667 C CA . MET A 1 86 ? 2.172 2.250 -13.006 1.00 96.44 86 MET A CA 1
ATOM 668 C C . MET A 1 86 ? 2.292 0.937 -13.799 1.00 96.44 86 MET A C 1
ATOM 670 O O . MET A 1 86 ? 1.320 0.511 -14.429 1.00 96.44 86 MET A O 1
ATOM 674 N N . ALA A 1 87 ? 3.467 0.302 -13.794 1.00 96.94 87 ALA A N 1
ATOM 675 C CA . ALA A 1 87 ? 3.705 -0.955 -14.494 1.00 96.94 87 ALA A CA 1
ATOM 676 C C . ALA A 1 87 ? 3.054 -2.161 -13.805 1.00 96.94 87 ALA A C 1
ATOM 678 O O . ALA A 1 87 ? 3.021 -2.247 -12.579 1.00 96.94 87 ALA A O 1
ATOM 679 N N . ASP A 1 88 ? 2.594 -3.120 -14.605 1.00 96.06 88 ASP A N 1
ATOM 680 C CA . ASP A 1 88 ? 1.986 -4.384 -14.165 1.00 96.06 88 ASP A CA 1
ATOM 681 C C . ASP A 1 88 ? 3.000 -5.441 -13.699 1.00 96.06 88 ASP A C 1
ATOM 683 O O . ASP A 1 88 ? 2.633 -6.463 -13.123 1.00 96.06 88 ASP A O 1
ATOM 687 N N . ARG A 1 89 ? 4.289 -5.195 -13.939 1.00 95.75 89 ARG A N 1
ATOM 688 C CA . ARG A 1 89 ? 5.414 -6.041 -13.537 1.00 95.75 89 ARG A CA 1
ATOM 689 C C . ARG A 1 89 ? 6.530 -5.160 -13.006 1.00 95.75 89 ARG A C 1
ATOM 691 O O . ARG A 1 89 ? 6.746 -4.061 -13.509 1.00 95.75 89 ARG A O 1
ATOM 698 N N . ASP A 1 90 ? 7.285 -5.674 -12.043 1.00 95.81 90 ASP A N 1
ATOM 699 C CA . ASP A 1 90 ? 8.473 -5.009 -11.513 1.00 95.81 90 ASP A CA 1
ATOM 700 C C . ASP A 1 90 ? 9.582 -6.050 -11.276 1.00 95.81 90 ASP A C 1
ATOM 702 O O . ASP A 1 90 ? 9.322 -7.193 -10.874 1.00 95.81 90 ASP A O 1
ATOM 706 N N . SER A 1 91 ? 10.833 -5.701 -11.580 1.00 94.44 91 SER A N 1
ATOM 707 C CA . SER A 1 91 ? 11.982 -6.594 -11.364 1.00 94.44 91 SER A CA 1
ATOM 708 C C . SER A 1 91 ? 12.220 -6.883 -9.884 1.00 94.44 91 SER A C 1
ATOM 710 O O . SER A 1 91 ? 12.693 -7.966 -9.543 1.00 94.44 91 SER A O 1
ATOM 712 N N . ARG A 1 92 ? 11.824 -5.968 -8.995 1.00 94.94 92 ARG A N 1
ATOM 713 C CA . ARG A 1 92 ? 12.078 -6.063 -7.552 1.00 94.94 92 ARG A CA 1
ATOM 714 C C . ARG A 1 92 ? 11.177 -7.056 -6.838 1.00 94.94 92 ARG A C 1
ATOM 716 O O . ARG A 1 92 ? 11.565 -7.537 -5.780 1.00 94.94 92 ARG A O 1
ATOM 723 N N . HIS A 1 93 ? 10.022 -7.388 -7.418 1.00 89.88 93 HIS A N 1
ATOM 724 C CA . HIS A 1 93 ? 9.008 -8.244 -6.791 1.00 89.88 93 HIS A CA 1
ATOM 725 C C . HIS A 1 93 ? 9.538 -9.615 -6.347 1.00 89.88 93 HIS A C 1
ATOM 727 O O . HIS A 1 93 ? 9.094 -10.128 -5.330 1.00 89.88 93 HIS A O 1
ATOM 733 N N . ALA A 1 94 ? 10.499 -10.178 -7.087 1.00 87.81 94 ALA A N 1
ATOM 734 C CA . ALA A 1 94 ? 11.060 -11.509 -6.843 1.00 87.81 94 ALA A CA 1
ATOM 735 C C . ALA A 1 94 ? 12.456 -11.468 -6.185 1.00 87.81 94 ALA A C 1
ATOM 737 O O . ALA A 1 94 ? 13.239 -12.400 -6.342 1.00 87.81 94 ALA A O 1
ATOM 738 N N . GLY A 1 95 ? 12.810 -10.369 -5.511 1.00 91.94 95 GLY A N 1
ATOM 739 C CA . GLY A 1 95 ? 14.143 -10.177 -4.937 1.00 91.94 95 GLY A CA 1
ATOM 740 C C . GLY A 1 95 ? 14.132 -9.607 -3.521 1.00 91.94 95 GLY A C 1
ATOM 741 O O . GLY A 1 95 ? 13.090 -9.248 -2.972 1.00 91.94 95 GLY A O 1
ATOM 742 N N . MET A 1 96 ? 15.328 -9.463 -2.944 1.00 96.88 96 MET A N 1
ATOM 743 C CA . MET A 1 96 ? 15.524 -8.944 -1.580 1.00 96.88 96 MET A CA 1
ATOM 744 C C . MET A 1 96 ? 14.927 -7.551 -1.369 1.00 96.88 96 MET A C 1
ATOM 746 O O . MET A 1 96 ? 14.524 -7.221 -0.259 1.00 96.88 96 MET A O 1
ATOM 750 N N . PHE A 1 97 ? 14.827 -6.746 -2.427 1.00 97.19 97 PHE A N 1
ATOM 751 C CA . PHE A 1 97 ? 14.184 -5.441 -2.355 1.00 97.19 97 PHE A CA 1
ATOM 752 C C . PHE A 1 97 ? 12.708 -5.559 -1.941 1.00 97.19 97 PHE A C 1
ATOM 754 O O . PHE A 1 97 ? 12.269 -4.851 -1.038 1.00 97.19 97 PHE A O 1
ATOM 761 N N . ALA A 1 98 ? 11.943 -6.475 -2.549 1.00 95.56 98 ALA A N 1
ATOM 762 C CA . ALA A 1 98 ? 10.553 -6.697 -2.153 1.00 95.56 98 ALA A CA 1
ATOM 763 C C . ALA A 1 98 ? 10.443 -7.255 -0.735 1.00 95.56 98 ALA A C 1
ATOM 765 O O . ALA A 1 98 ? 9.547 -6.838 -0.004 1.00 95.56 98 ALA A O 1
ATOM 766 N N . ALA A 1 99 ? 11.363 -8.127 -0.313 1.00 96.56 99 ALA A N 1
ATOM 767 C CA . ALA A 1 99 ? 11.410 -8.601 1.069 1.00 96.56 99 ALA A CA 1
ATOM 768 C C . ALA A 1 99 ? 11.649 -7.444 2.058 1.00 96.56 99 ALA A C 1
ATOM 770 O O . ALA A 1 99 ? 10.911 -7.304 3.033 1.00 96.56 99 ALA A O 1
ATOM 771 N N . ALA A 1 100 ? 12.612 -6.562 1.772 1.00 98.25 100 ALA A N 1
ATOM 772 C CA . ALA A 1 100 ? 12.903 -5.390 2.595 1.00 98.25 100 ALA A CA 1
ATOM 773 C C . ALA A 1 100 ? 11.720 -4.411 2.648 1.00 98.25 100 ALA A C 1
ATOM 775 O O . ALA A 1 100 ? 11.328 -3.978 3.733 1.00 98.25 100 ALA A O 1
ATOM 776 N N . TRP A 1 101 ? 11.104 -4.109 1.500 1.00 98.06 101 TRP A N 1
ATOM 777 C CA . TRP A 1 101 ? 9.907 -3.268 1.441 1.00 98.06 101 TRP A CA 1
ATOM 778 C C . TRP A 1 101 ? 8.738 -3.894 2.213 1.00 98.06 101 TRP A C 1
ATOM 780 O O . TRP A 1 101 ? 8.067 -3.196 2.962 1.00 98.06 101 TRP A O 1
ATOM 790 N N . THR A 1 102 ? 8.541 -5.212 2.108 1.00 97.50 102 THR A N 1
ATOM 791 C CA . THR A 1 102 ? 7.491 -5.966 2.820 1.00 97.50 102 THR A CA 1
ATOM 792 C C . THR A 1 102 ? 7.671 -5.887 4.336 1.00 97.50 102 THR A C 1
ATOM 794 O O . THR A 1 102 ? 6.726 -5.558 5.053 1.00 97.50 102 THR A O 1
ATOM 797 N N . ILE A 1 103 ? 8.888 -6.129 4.834 1.00 98.25 103 ILE A N 1
ATOM 798 C CA . ILE A 1 103 ? 9.204 -6.025 6.267 1.00 98.25 103 ILE A CA 1
ATOM 799 C C . ILE A 1 103 ? 9.022 -4.582 6.746 1.00 98.25 103 ILE A C 1
ATOM 801 O O . ILE A 1 103 ? 8.384 -4.348 7.771 1.00 98.25 103 ILE A O 1
ATOM 805 N N . GLY A 1 104 ? 9.529 -3.607 5.985 1.00 98.50 104 GLY A N 1
ATOM 806 C CA . GLY A 1 104 ? 9.362 -2.188 6.289 1.00 98.50 104 GLY A CA 1
ATOM 807 C C . GLY A 1 104 ? 7.890 -1.775 6.335 1.00 98.50 104 GLY A C 1
ATOM 808 O O . GLY A 1 104 ? 7.476 -1.073 7.255 1.00 98.50 104 GLY A O 1
ATOM 809 N N . TYR A 1 105 ? 7.077 -2.272 5.402 1.00 98.62 105 TYR A N 1
ATOM 810 C CA . TYR A 1 105 ? 5.633 -2.058 5.384 1.00 98.62 105 TYR A CA 1
ATOM 811 C C . TYR A 1 105 ? 4.989 -2.578 6.661 1.00 98.62 105 TYR A C 1
ATOM 813 O O . TYR A 1 105 ? 4.322 -1.819 7.366 1.00 98.62 105 TYR A O 1
ATOM 821 N N . ALA A 1 106 ? 5.217 -3.857 6.970 1.00 98.31 106 ALA A N 1
ATOM 822 C CA . ALA A 1 106 ? 4.665 -4.514 8.146 1.00 98.31 106 ALA A CA 1
ATOM 823 C C . ALA A 1 106 ? 5.065 -3.779 9.432 1.00 98.31 106 ALA A C 1
ATOM 825 O O . ALA A 1 106 ? 4.200 -3.470 10.246 1.00 98.31 106 ALA A O 1
ATOM 826 N N . ALA A 1 107 ? 6.340 -3.405 9.572 1.00 98.38 107 ALA A N 1
ATOM 827 C CA . ALA A 1 107 ? 6.839 -2.670 10.731 1.00 98.38 107 ALA A CA 1
ATOM 828 C C . ALA A 1 107 ? 6.137 -1.314 10.922 1.00 98.38 107 ALA A C 1
ATOM 830 O O . ALA A 1 107 ? 5.801 -0.949 12.048 1.00 98.38 107 ALA A O 1
ATOM 831 N N . ARG A 1 108 ? 5.869 -0.571 9.837 1.00 98.56 108 ARG A N 1
ATOM 832 C CA . ARG A 1 108 ? 5.191 0.736 9.919 1.00 98.56 108 ARG A CA 1
ATOM 833 C C . ARG A 1 108 ? 3.704 0.631 10.238 1.00 98.56 108 ARG A C 1
ATOM 835 O O . ARG A 1 108 ? 3.161 1.559 10.833 1.00 98.56 108 ARG A O 1
ATOM 842 N N . VAL A 1 109 ? 3.043 -0.464 9.860 1.00 98.19 109 VAL A N 1
ATOM 843 C CA . VAL A 1 109 ? 1.603 -0.642 10.116 1.00 98.19 109 VAL A CA 1
ATOM 844 C C . VAL A 1 109 ? 1.295 -1.498 11.342 1.00 98.19 109 VAL A C 1
ATOM 846 O O . VAL A 1 109 ? 0.170 -1.433 11.830 1.00 98.19 109 VAL A O 1
ATOM 849 N N . ALA A 1 110 ? 2.261 -2.240 11.889 1.00 97.06 110 ALA A N 1
ATOM 850 C CA . ALA A 1 110 ? 2.064 -3.082 13.072 1.00 97.06 110 ALA A CA 1
ATOM 851 C C . ALA A 1 110 ? 1.418 -2.338 14.263 1.00 97.06 110 ALA A C 1
ATOM 853 O O . ALA A 1 110 ? 0.448 -2.862 14.814 1.00 97.06 110 ALA A O 1
ATOM 854 N N . PRO A 1 111 ? 1.812 -1.091 14.610 1.00 96.31 111 PRO A N 1
ATOM 855 C CA . PRO A 1 111 ? 1.184 -0.355 15.715 1.00 96.31 111 PRO A CA 1
ATOM 856 C C . PRO A 1 111 ? -0.284 0.034 15.475 1.00 96.31 111 PRO A C 1
ATOM 858 O O . PRO A 1 111 ? -0.968 0.459 16.398 1.00 96.31 111 PRO A O 1
ATOM 861 N N . THR A 1 112 ? -0.788 -0.085 14.241 1.00 95.50 112 THR A N 1
ATOM 862 C CA . THR A 1 112 ? -2.164 0.305 13.878 1.00 95.50 112 THR A CA 1
ATOM 863 C C . THR A 1 112 ? -3.217 -0.686 14.398 1.00 95.50 112 THR A C 1
ATOM 865 O O . THR A 1 112 ? -4.413 -0.365 14.409 1.00 95.50 112 THR A O 1
ATOM 868 N N . GLY A 1 113 ? -2.801 -1.898 14.788 1.00 94.12 113 GLY A N 1
ATOM 869 C CA . GLY A 1 113 ? -3.723 -2.977 15.144 1.00 94.12 113 GLY A CA 1
ATOM 870 C C . GLY A 1 113 ? -4.583 -3.394 13.949 1.00 94.12 113 GLY A C 1
ATOM 871 O O . GLY A 1 113 ? -5.811 -3.384 14.031 1.00 94.12 113 GLY A O 1
ATOM 872 N N . LEU A 1 114 ? -3.944 -3.655 12.802 1.00 97.25 114 LEU A N 1
ATOM 873 C CA . LEU A 1 114 ? -4.633 -4.222 11.642 1.00 97.25 114 LEU A CA 1
ATOM 874 C C . LEU A 1 114 ? -5.115 -5.635 11.970 1.00 97.25 114 LEU A C 1
ATOM 876 O O . LEU A 1 114 ? -4.385 -6.416 12.572 1.00 97.25 114 LEU A O 1
ATOM 880 N N . GLU A 1 115 ? -6.311 -5.979 11.508 1.00 97.88 115 GLU A N 1
ATOM 881 C CA . GLU A 1 115 ? -6.824 -7.351 11.585 1.00 97.88 115 GLU A CA 1
ATOM 882 C C . GLU A 1 115 ? -6.145 -8.248 10.540 1.00 97.88 115 GLU A C 1
ATOM 884 O O . GLU A 1 115 ? -5.919 -9.432 10.762 1.00 97.88 115 GLU A O 1
ATOM 889 N N . MET A 1 116 ? -5.806 -7.674 9.382 1.00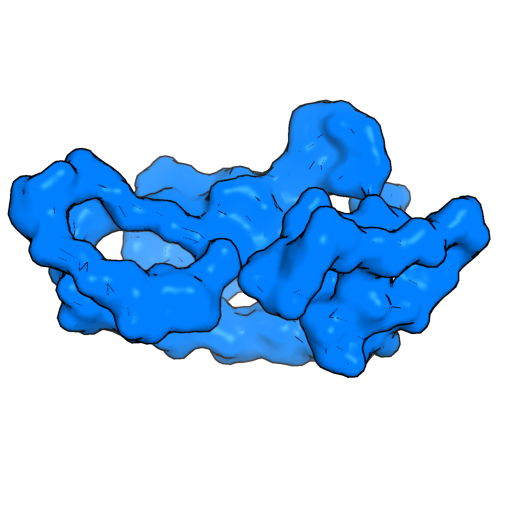 98.06 116 MET A N 1
ATOM 890 C CA . MET A 1 116 ? -5.187 -8.400 8.281 1.00 98.06 116 MET A CA 1
ATOM 891 C C . MET A 1 116 ? -4.277 -7.483 7.469 1.00 98.06 116 MET A C 1
ATOM 893 O O . MET A 1 116 ? -4.658 -6.367 7.100 1.00 98.06 116 MET A O 1
ATOM 897 N N . LEU A 1 117 ? -3.089 -7.992 7.153 1.00 98.12 117 LEU A N 1
ATOM 898 C CA . LEU A 1 117 ? -2.162 -7.403 6.199 1.00 98.12 117 LEU A CA 1
ATOM 899 C C . LEU A 1 117 ? -1.865 -8.435 5.108 1.00 98.12 117 LEU A C 1
ATOM 901 O O . LEU A 1 117 ? -1.262 -9.470 5.376 1.00 98.12 117 LEU A O 1
ATOM 905 N N . THR A 1 118 ? -2.269 -8.136 3.879 1.00 97.19 118 THR A N 1
ATOM 906 C CA . THR A 1 118 ? -1.953 -8.939 2.697 1.00 97.19 118 THR A CA 1
ATOM 907 C C . THR A 1 118 ? -0.949 -8.175 1.843 1.00 97.19 118 THR A C 1
ATOM 909 O O . THR A 1 118 ? -1.260 -7.133 1.259 1.00 97.19 118 THR A O 1
ATOM 912 N N . LEU A 1 119 ? 0.271 -8.695 1.778 1.00 95.62 119 LEU A N 1
ATOM 913 C CA . LEU A 1 119 ? 1.324 -8.219 0.888 1.00 95.62 119 LEU A CA 1
ATOM 914 C C . LEU A 1 119 ? 1.542 -9.277 -0.188 1.00 95.62 119 LEU A C 1
ATOM 916 O O . LEU A 1 119 ? 1.515 -10.467 0.120 1.00 95.62 119 LEU A O 1
ATOM 920 N N . SER A 1 120 ? 1.751 -8.839 -1.430 1.00 93.00 120 SER A N 1
ATOM 921 C CA . SER A 1 120 ? 1.881 -9.738 -2.588 1.00 93.00 120 SER A CA 1
ATOM 922 C C . SER A 1 120 ? 0.611 -10.554 -2.896 1.00 93.00 120 SER A C 1
ATOM 924 O O . SER A 1 120 ? -0.423 -10.429 -2.237 1.00 93.00 120 SER A O 1
ATOM 926 N N . SER A 1 121 ? 0.649 -11.318 -3.987 1.00 91.25 121 SER A N 1
ATOM 927 C CA . SER A 1 121 ? -0.361 -12.332 -4.331 1.00 91.25 121 SER A CA 1
ATOM 928 C C . SER A 1 121 ? 0.127 -13.731 -3.944 1.00 91.25 121 SER A C 1
ATOM 930 O O . SER A 1 121 ? 1.289 -13.908 -3.607 1.00 91.25 121 SER A O 1
ATOM 932 N N . PHE A 1 122 ? -0.759 -14.729 -3.973 1.00 89.06 122 PHE A N 1
ATOM 933 C CA . PHE A 1 122 ? -0.372 -16.117 -3.691 1.00 89.06 122 PHE A CA 1
ATOM 934 C C . PHE A 1 122 ? 0.492 -16.729 -4.807 1.00 89.06 122 PHE A C 1
ATOM 936 O O . PHE A 1 122 ? 1.384 -17.523 -4.531 1.00 89.06 122 PHE A O 1
ATOM 943 N N . THR A 1 123 ? 0.214 -16.358 -6.060 1.00 88.19 123 THR A N 1
ATOM 944 C CA . THR A 1 123 ? 0.956 -16.784 -7.253 1.00 88.19 123 THR A CA 1
ATOM 945 C C . THR A 1 123 ? 0.918 -15.702 -8.332 1.00 88.19 123 THR A C 1
ATOM 947 O O . THR A 1 123 ? -0.045 -14.929 -8.410 1.00 88.19 123 THR A O 1
ATOM 950 N N . GLY A 1 124 ? 1.870 -15.752 -9.263 1.00 88.06 124 GLY A N 1
ATOM 951 C CA . GLY A 1 124 ? 1.858 -14.979 -10.503 1.00 88.06 124 GLY A CA 1
ATOM 952 C C . GLY A 1 124 ? 2.772 -13.750 -10.444 1.00 88.06 124 GLY A C 1
ATOM 953 O O . GLY A 1 124 ? 3.707 -13.697 -9.656 1.00 88.06 124 GLY A O 1
ATOM 954 N N . PRO A 1 125 ? 2.555 -12.728 -11.289 1.00 85.50 125 PRO A N 1
ATOM 955 C CA . PRO A 1 125 ? 3.496 -11.607 -11.409 1.00 85.50 125 PRO A CA 1
ATOM 956 C C . PRO A 1 125 ? 3.555 -10.686 -10.175 1.00 85.50 125 PRO A C 1
ATOM 958 O O . PRO A 1 125 ? 4.463 -9.862 -10.076 1.00 85.50 125 PRO A O 1
ATOM 961 N N . PHE A 1 126 ? 2.600 -10.816 -9.250 1.00 90.81 126 PHE A N 1
ATOM 962 C CA . PHE A 1 126 ? 2.463 -9.997 -8.041 1.00 90.81 126 PHE A CA 1
ATOM 963 C C . PHE A 1 126 ? 2.855 -10.733 -6.753 1.00 90.81 126 PHE A C 1
ATOM 965 O O . PHE A 1 126 ? 2.695 -10.174 -5.667 1.00 90.81 126 PHE A O 1
ATOM 972 N N . GLY A 1 127 ? 3.312 -11.977 -6.865 1.00 77.75 127 GLY A N 1
ATOM 973 C CA . GLY A 1 127 ? 3.679 -12.856 -5.761 1.00 77.75 127 GLY A CA 1
ATOM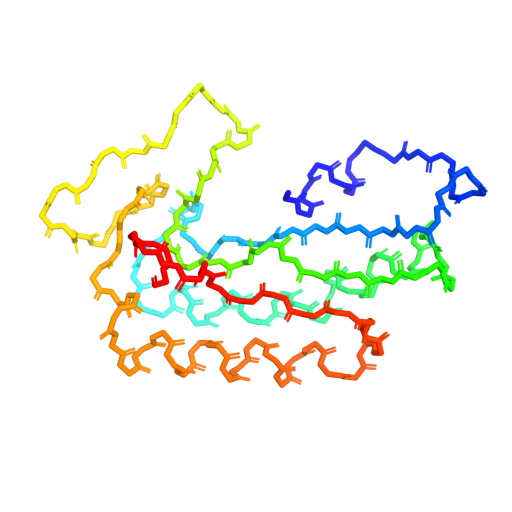 974 C C . GLY A 1 127 ? 4.220 -14.157 -6.307 1.00 77.75 127 GLY A C 1
ATOM 975 O O . GLY A 1 127 ? 3.407 -14.905 -6.893 1.00 77.75 127 GLY A O 1
#

Sequence (127 aa):
YFTELNRKRVPADLLDFVTHCTCPIVHAADDLSVMQSLEALPFITASVRAIFGPKHYRIGPSTIAMRQNPYGGATKANPHRQRIAMADRDSRHAGMFAAAWTIGYAARVAPTGLEMLTLSSFTGPFG

Radius of gyration: 14.59 Å; chains: 1; bounding box: 38×28×36 Å